Protein AF-K2RVB7-F1 (afdb_monomer_lite)

Secondary structure (DSSP, 8-state):
------SSS---SS---STT--------SS--HHHHHHHHH-SSHHHHHHHS-S--

pLDDT: mean 76.76, std 16.79, range [42.72, 96.25]

Foldseek 3Di:
DDQDQDPVDGDDSDDPPDDPDDDDPDDDPDDDVQQVVLVVPDPDPVSSVVRHDPDD

Structure (mmCIF, N/CA/C/O backbone):
data_AF-K2RVB7-F1
#
_entry.id   AF-K2RVB7-F1
#
loop_
_atom_site.group_PDB
_atom_site.id
_atom_site.type_symbol
_atom_site.label_atom_id
_atom_site.label_alt_id
_atom_site.label_comp_id
_atom_site.label_asym_id
_atom_site.label_entity_id
_atom_site.label_seq_id
_atom_site.pdbx_PDB_ins_code
_atom_site.Cartn_x
_atom_site.Cartn_y
_atom_site.Cartn_z
_atom_site.occupancy
_atom_site.B_iso_or_equiv
_atom_site.auth_seq_id
_atom_site.auth_comp_id
_atom_site.auth_asym_id
_atom_site.auth_atom_id
_atom_site.pdbx_PDB_model_num
ATOM 1 N N . MET A 1 1 ? -8.496 18.127 -16.214 1.00 42.72 1 MET A N 1
ATOM 2 C CA . MET A 1 1 ? -7.736 16.991 -15.642 1.00 42.72 1 MET A CA 1
ATOM 3 C C . MET A 1 1 ? -8.453 15.762 -16.153 1.00 42.72 1 MET A C 1
ATOM 5 O O . MET A 1 1 ? -9.437 15.345 -15.562 1.00 42.72 1 MET A O 1
ATOM 9 N N . ASP A 1 2 ? -8.033 15.278 -17.316 1.00 48.34 2 ASP A N 1
ATOM 10 C CA . ASP A 1 2 ? -8.753 14.264 -18.085 1.00 48.34 2 ASP A CA 1
ATOM 11 C C . ASP A 1 2 ? -7.888 13.010 -18.169 1.00 48.34 2 ASP A C 1
ATOM 13 O O . ASP A 1 2 ? -7.268 12.722 -19.190 1.00 48.34 2 ASP A O 1
ATOM 17 N N . ALA A 1 3 ? -7.802 12.276 -17.058 1.00 53.34 3 ALA A N 1
ATOM 18 C CA . ALA A 1 3 ? -7.244 10.931 -17.071 1.00 53.34 3 ALA A CA 1
ATOM 19 C C . ALA A 1 3 ? -8.292 9.993 -17.692 1.00 53.34 3 ALA A C 1
ATOM 21 O O . ALA A 1 3 ? -9.128 9.418 -16.997 1.00 53.34 3 ALA A O 1
ATOM 22 N N . GLN A 1 4 ? -8.304 9.901 -19.022 1.00 57.16 4 GLN A N 1
ATOM 23 C CA . GLN A 1 4 ? -9.130 8.929 -19.733 1.00 57.16 4 GLN A CA 1
ATOM 24 C C . GLN A 1 4 ? -8.396 7.586 -19.758 1.00 57.16 4 GLN A C 1
ATOM 26 O O . GLN A 1 4 ? -7.433 7.404 -20.504 1.00 57.16 4 GLN A O 1
ATOM 31 N N . PHE A 1 5 ? -8.837 6.646 -18.923 1.00 56.97 5 PHE A N 1
ATOM 32 C CA . PHE A 1 5 ? -8.362 5.265 -18.968 1.00 56.97 5 PHE A CA 1
ATOM 33 C C . PHE A 1 5 ? -8.788 4.632 -20.301 1.00 56.97 5 PHE A C 1
ATOM 35 O O . PHE A 1 5 ? -9.974 4.594 -20.629 1.00 56.97 5 PHE A O 1
ATOM 42 N N . SER A 1 6 ? -7.827 4.158 -21.096 1.00 56.16 6 SER A N 1
ATOM 43 C CA . SER A 1 6 ? -8.119 3.418 -22.326 1.00 56.16 6 SER A CA 1
ATOM 44 C C . SER A 1 6 ? -8.456 1.972 -21.969 1.00 56.16 6 SER A C 1
ATOM 46 O O . SER A 1 6 ? -7.632 1.271 -21.394 1.00 56.16 6 SER A O 1
ATOM 48 N N . MET A 1 7 ? -9.666 1.526 -22.315 1.00 60.56 7 MET A N 1
ATOM 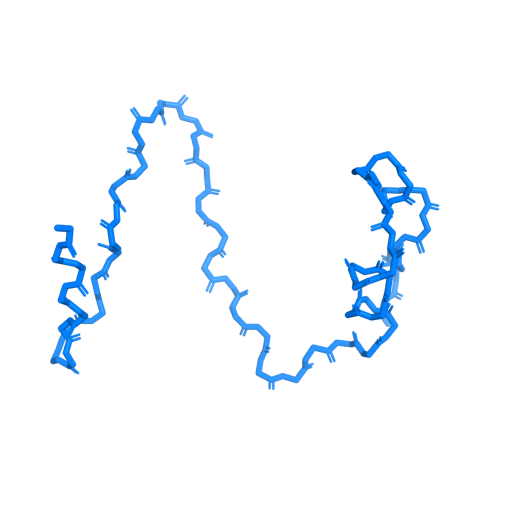49 C CA . MET A 1 7 ? -10.127 0.155 -22.045 1.00 60.56 7 MET A CA 1
ATOM 50 C C . MET A 1 7 ? -9.501 -0.885 -22.991 1.00 60.56 7 MET A C 1
ATOM 52 O O . MET A 1 7 ? -9.511 -2.073 -22.686 1.00 60.56 7 MET A O 1
ATOM 56 N N . ASP A 1 8 ? -8.934 -0.443 -24.119 1.00 62.91 8 ASP A N 1
ATOM 57 C CA . ASP A 1 8 ? -8.400 -1.320 -25.172 1.00 62.91 8 ASP A CA 1
ATOM 58 C C . ASP A 1 8 ? -6.889 -1.567 -25.051 1.00 62.91 8 ASP A C 1
ATOM 60 O O . ASP A 1 8 ? -6.357 -2.531 -25.605 1.00 62.91 8 ASP A O 1
ATOM 64 N N . LYS A 1 9 ? -6.171 -0.676 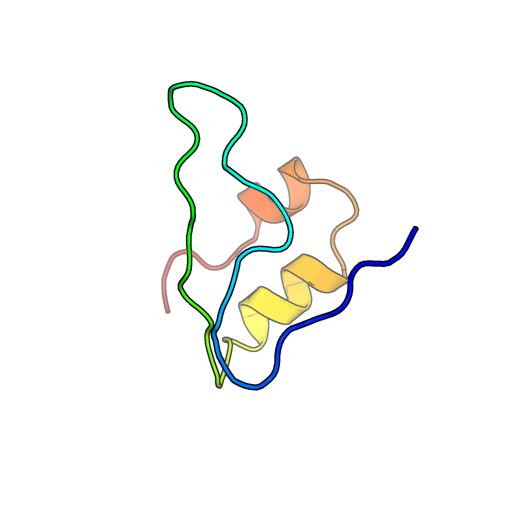-24.355 1.00 56.31 9 LYS A N 1
ATOM 65 C CA . LYS A 1 9 ? -4.737 -0.795 -24.074 1.00 56.31 9 LYS A CA 1
ATOM 66 C C . LYS A 1 9 ? -4.460 -0.292 -22.672 1.00 56.31 9 LYS A C 1
ATOM 68 O O . LYS A 1 9 ? -4.637 0.894 -22.404 1.00 56.31 9 LYS A O 1
ATOM 73 N N . GLU A 1 10 ? -3.942 -1.175 -21.827 1.00 57.62 10 GLU A N 1
ATOM 74 C CA . GLU A 1 10 ? -3.374 -0.782 -20.545 1.00 57.62 10 GLU A CA 1
ATOM 75 C C . GLU A 1 10 ? -2.238 0.217 -20.812 1.00 57.62 10 GLU A C 1
ATOM 77 O O . GLU A 1 10 ? -1.233 -0.091 -21.456 1.00 57.62 10 GLU A O 1
ATOM 82 N N . LYS A 1 11 ? -2.461 1.470 -20.420 1.00 57.31 11 LYS A N 1
ATOM 83 C CA . LYS A 1 11 ? -1.492 2.558 -20.519 1.00 57.31 11 LYS A CA 1
ATOM 84 C C . LYS A 1 11 ? -1.412 3.216 -19.157 1.00 57.31 11 LYS A C 1
ATOM 86 O O . LYS A 1 11 ? -2.444 3.511 -18.555 1.00 57.31 11 LYS A O 1
ATOM 91 N N . LEU A 1 12 ? -0.189 3.453 -18.695 1.00 55.81 12 LEU A N 1
ATOM 92 C CA . LEU A 1 12 ? 0.048 4.198 -17.469 1.00 55.81 12 LEU A CA 1
ATOM 93 C C . LEU A 1 12 ? -0.522 5.613 -17.616 1.00 55.81 12 LEU A C 1
ATOM 95 O O . 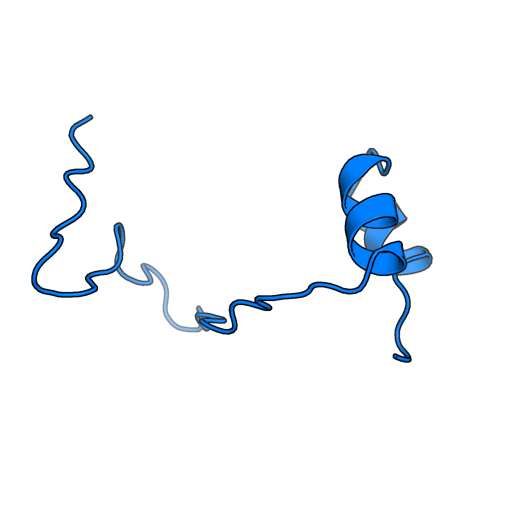LEU A 1 12 ? -0.404 6.236 -18.674 1.00 55.81 12 LEU A O 1
ATOM 99 N N . ALA A 1 13 ? -1.139 6.121 -16.549 1.00 59.31 13 ALA A N 1
ATOM 100 C CA . ALA A 1 13 ? -1.622 7.499 -16.513 1.00 59.31 13 ALA A CA 1
ATOM 101 C C . ALA A 1 13 ? -0.462 8.518 -16.557 1.00 59.31 13 ALA A C 1
ATOM 103 O O . ALA A 1 13 ? -0.675 9.664 -16.946 1.00 59.31 13 ALA A O 1
ATOM 104 N N . PHE A 1 14 ? 0.757 8.086 -16.207 1.00 57.19 14 PHE A N 1
ATOM 105 C CA . PHE A 1 14 ? 1.985 8.880 -16.194 1.00 57.19 14 PHE A CA 1
ATOM 106 C C . PHE A 1 14 ? 3.179 8.004 -16.601 1.00 57.19 14 PHE A C 1
ATOM 108 O O . PHE A 1 14 ? 3.173 6.803 -16.354 1.00 57.19 14 PHE A O 1
ATOM 115 N N . TYR A 1 15 ? 4.192 8.592 -17.236 1.00 58.75 15 TYR A N 1
ATOM 116 C CA . TYR A 1 15 ? 5.482 7.929 -17.449 1.00 58.75 15 TYR A CA 1
ATOM 117 C C . TYR A 1 15 ? 6.341 8.115 -16.191 1.00 58.75 15 TYR A C 1
ATOM 119 O O . TYR A 1 15 ? 6.210 9.160 -15.558 1.00 58.75 15 TYR A O 1
ATOM 127 N N . ALA A 1 16 ? 7.205 7.154 -15.846 1.00 58.47 16 ALA A N 1
ATOM 128 C CA . ALA A 1 16 ? 8.255 7.373 -14.847 1.00 58.47 16 ALA A CA 1
ATOM 129 C C . ALA A 1 16 ? 9.084 8.598 -15.274 1.00 58.47 16 ALA A C 1
ATOM 131 O O . ALA A 1 16 ? 9.592 8.644 -16.402 1.00 58.47 16 ALA A O 1
ATOM 132 N N . LEU A 1 17 ? 9.101 9.633 -14.435 1.00 60.94 17 LEU A N 1
ATOM 133 C CA . LEU A 1 17 ? 9.598 10.968 -14.785 1.00 60.94 17 LEU A CA 1
ATOM 134 C C . LEU A 1 17 ? 11.081 11.136 -14.436 1.00 60.94 17 LEU A C 1
ATOM 136 O O . LEU A 1 17 ? 11.714 12.050 -14.966 1.00 60.94 17 LEU A O 1
ATOM 140 N N . GLU A 1 18 ? 11.644 10.251 -13.606 1.00 62.84 18 GLU A N 1
ATOM 141 C CA . GLU A 1 18 ? 13.034 10.335 -13.154 1.00 62.84 18 GLU A CA 1
ATOM 142 C C . GLU A 1 18 ? 13.835 9.039 -13.363 1.00 62.84 18 GLU A C 1
ATOM 144 O O . GLU A 1 18 ? 13.332 7.915 -13.291 1.00 62.84 18 GLU A O 1
ATOM 149 N N . GLU A 1 19 ? 15.131 9.207 -13.633 1.00 70.56 19 GLU A N 1
ATOM 150 C CA . GLU A 1 19 ? 16.081 8.114 -13.827 1.00 70.56 19 GLU A CA 1
ATOM 151 C C . GLU A 1 19 ? 16.279 7.359 -12.499 1.00 70.56 19 GLU A C 1
ATOM 153 O O . GLU A 1 19 ? 16.856 7.885 -11.550 1.00 70.56 19 GLU A O 1
ATOM 158 N N . GLY A 1 20 ? 15.776 6.122 -12.423 1.00 68.31 20 GLY A N 1
ATOM 159 C CA . GLY A 1 20 ? 15.837 5.283 -11.218 1.00 68.31 20 GLY A CA 1
ATOM 160 C C . GLY A 1 20 ? 14.487 5.007 -10.551 1.00 68.31 20 GLY A C 1
ATOM 161 O O . GLY A 1 20 ? 14.439 4.198 -9.622 1.00 68.31 20 GLY A O 1
ATOM 162 N N . GLU A 1 21 ? 13.391 5.601 -11.032 1.00 65.50 21 GLU A N 1
ATOM 163 C CA . GLU A 1 21 ? 12.044 5.179 -10.638 1.00 65.50 21 GLU A CA 1
ATOM 164 C C . GLU A 1 21 ? 11.751 3.770 -11.179 1.00 65.50 21 GLU A C 1
ATOM 166 O O . GLU A 1 21 ? 11.852 3.500 -12.377 1.00 65.50 21 GLU A O 1
ATOM 171 N N . VAL A 1 22 ? 11.402 2.851 -10.275 1.00 66.00 22 VAL A N 1
ATOM 172 C CA . VAL A 1 22 ? 11.012 1.478 -10.612 1.00 66.00 22 VAL A CA 1
ATOM 173 C C . VAL A 1 22 ? 9.528 1.318 -10.328 1.00 66.00 22 VAL A C 1
ATOM 175 O O . VAL A 1 22 ? 9.102 1.344 -9.173 1.00 66.00 22 VAL A O 1
ATOM 178 N N . ASP A 1 23 ? 8.750 1.112 -11.386 1.00 64.12 23 ASP A N 1
ATOM 179 C CA . ASP A 1 23 ? 7.329 0.814 -11.265 1.00 64.12 23 ASP A CA 1
ATOM 180 C C . ASP A 1 23 ? 7.109 -0.605 -10.730 1.00 64.12 23 ASP A C 1
ATOM 182 O O . ASP A 1 23 ? 7.546 -1.603 -11.311 1.00 64.12 23 ASP A O 1
ATOM 186 N N . TYR A 1 24 ? 6.350 -0.708 -9.641 1.00 69.56 24 TYR A N 1
ATOM 187 C CA . TYR A 1 24 ? 5.884 -1.985 -9.108 1.00 69.56 24 TYR A CA 1
ATOM 188 C C . TYR A 1 24 ? 4.474 -2.275 -9.628 1.00 69.56 24 TYR A C 1
ATOM 190 O O . TYR A 1 24 ? 3.480 -2.018 -8.956 1.00 69.56 24 TYR A O 1
ATOM 198 N N . SER A 1 25 ? 4.380 -2.865 -10.821 1.00 66.88 25 SER A N 1
ATOM 199 C CA . SER A 1 25 ? 3.101 -3.223 -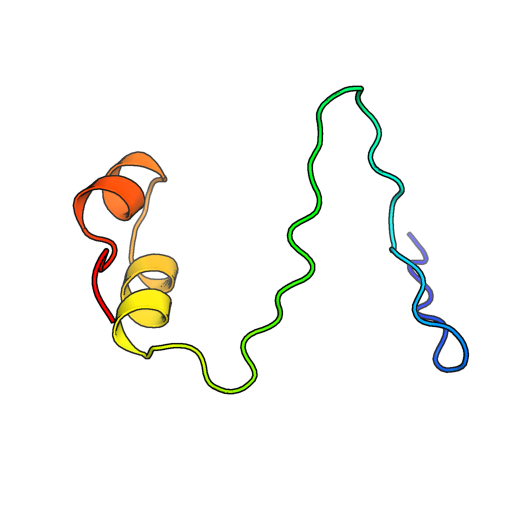11.465 1.00 66.88 25 SER A CA 1
ATOM 200 C C . SER A 1 25 ? 2.338 -4.373 -10.791 1.00 66.88 25 SER A C 1
ATOM 202 O O . SER A 1 25 ? 1.299 -4.812 -11.285 1.00 66.88 25 SER A O 1
ATOM 204 N N . HIS A 1 26 ? 2.842 -4.904 -9.675 1.00 73.81 26 HIS A N 1
ATOM 205 C CA . HIS A 1 26 ? 2.255 -6.064 -9.017 1.00 73.81 26 HIS A CA 1
ATOM 206 C C . HIS A 1 26 ? 0.961 -5.687 -8.297 1.00 73.81 26 HIS A C 1
ATOM 208 O O . HIS A 1 26 ? 0.961 -5.156 -7.188 1.00 73.81 26 HIS A O 1
ATOM 214 N N . ILE A 1 27 ? -0.158 -6.029 -8.929 1.00 77.81 27 ILE A N 1
ATOM 215 C CA . ILE A 1 27 ? -1.489 -5.900 -8.347 1.00 77.81 27 ILE A CA 1
ATOM 216 C C . ILE A 1 27 ? -1.857 -7.223 -7.671 1.00 77.81 27 ILE A C 1
ATOM 218 O O . ILE A 1 27 ? -2.029 -8.255 -8.322 1.00 77.81 27 ILE A O 1
ATOM 222 N N . PHE A 1 28 ? -2.025 -7.201 -6.349 1.00 82.81 28 PHE A N 1
ATOM 223 C CA . PHE A 1 28 ? -2.513 -8.356 -5.598 1.00 82.81 28 PHE A CA 1
ATOM 224 C C . PHE A 1 28 ? -4.043 -8.412 -5.659 1.00 82.81 28 PHE A C 1
ATOM 226 O O . PHE A 1 28 ? -4.724 -7.632 -5.001 1.00 82.81 28 PHE A O 1
ATOM 233 N N . SER A 1 29 ? -4.599 -9.367 -6.412 1.00 86.38 29 SER A N 1
ATOM 234 C CA . SER A 1 29 ? -6.059 -9.559 -6.528 1.00 86.38 29 SER A CA 1
ATOM 235 C C . SER A 1 29 ? -6.732 -9.968 -5.210 1.00 86.38 29 SER A C 1
ATOM 237 O O . SER A 1 29 ? -7.929 -9.752 -5.021 1.00 86.38 29 SER A O 1
ATOM 239 N N . LYS A 1 30 ? -5.963 -10.554 -4.285 1.00 90.94 30 LYS A N 1
ATOM 240 C CA . LYS A 1 30 ? -6.370 -10.884 -2.914 1.00 90.94 30 LYS A CA 1
ATOM 241 C C . LYS A 1 30 ? -5.257 -10.458 -1.950 1.00 90.94 30 LYS A C 1
ATOM 243 O O . LYS A 1 30 ? -4.439 -11.300 -1.582 1.00 90.94 30 LYS A O 1
ATOM 248 N N . PRO A 1 31 ? -5.177 -9.169 -1.582 1.00 89.19 31 PRO A N 1
ATOM 249 C CA . PRO A 1 31 ? -4.125 -8.689 -0.697 1.00 89.19 31 PRO A CA 1
ATOM 250 C C . PRO A 1 31 ? -4.297 -9.273 0.712 1.00 89.19 31 PRO A C 1
ATOM 252 O O . PRO A 1 31 ? -5.422 -9.518 1.162 1.00 89.19 31 PRO A O 1
ATOM 255 N N . ASP A 1 32 ? -3.186 -9.491 1.419 1.00 91.38 32 ASP A N 1
ATOM 256 C CA . ASP A 1 32 ? -3.236 -9.939 2.811 1.00 91.38 32 ASP A CA 1
ATOM 257 C C . ASP A 1 32 ? -3.939 -8.876 3.664 1.00 91.38 32 ASP A C 1
ATOM 259 O O . ASP A 1 32 ? -3.542 -7.708 3.707 1.00 91.38 32 ASP A O 1
ATOM 263 N N . LYS A 1 33 ? -5.000 -9.285 4.364 1.00 94.12 33 LYS A N 1
ATOM 264 C CA . LYS A 1 33 ? -5.820 -8.382 5.178 1.00 94.12 33 LYS A CA 1
ATOM 265 C C . LYS A 1 33 ? -5.012 -7.677 6.266 1.00 94.12 33 LYS A C 1
ATOM 267 O O . LYS A 1 33 ? -5.357 -6.555 6.623 1.00 94.12 33 LYS A O 1
ATOM 272 N N . ARG A 1 34 ? -3.954 -8.306 6.786 1.00 94.38 34 ARG A N 1
ATOM 273 C CA . ARG A 1 34 ? -3.060 -7.720 7.795 1.00 94.38 34 ARG A CA 1
ATOM 274 C C . ARG A 1 34 ? -2.311 -6.524 7.215 1.00 94.38 34 ARG A C 1
ATOM 276 O O . ARG A 1 34 ? -2.263 -5.476 7.851 1.00 94.38 34 ARG A O 1
ATOM 283 N N . VAL A 1 35 ? -1.800 -6.665 5.991 1.00 93.44 35 VAL A N 1
ATOM 284 C CA . VAL A 1 35 ? -1.107 -5.589 5.266 1.00 93.44 35 VAL A CA 1
ATOM 285 C C . VAL A 1 35 ? -2.072 -4.442 4.970 1.00 93.44 35 VAL A C 1
ATOM 287 O O . VAL A 1 35 ? -1.776 -3.295 5.294 1.00 93.44 35 VAL A O 1
ATOM 290 N N . VAL A 1 36 ? -3.259 -4.749 4.430 1.00 93.94 36 VAL A N 1
ATOM 291 C CA . VAL A 1 36 ? -4.287 -3.731 4.140 1.00 93.94 36 VAL A CA 1
ATOM 292 C C . VAL A 1 36 ? -4.693 -2.972 5.404 1.00 93.94 36 VAL A C 1
ATOM 294 O O . VAL A 1 36 ? -4.803 -1.749 5.374 1.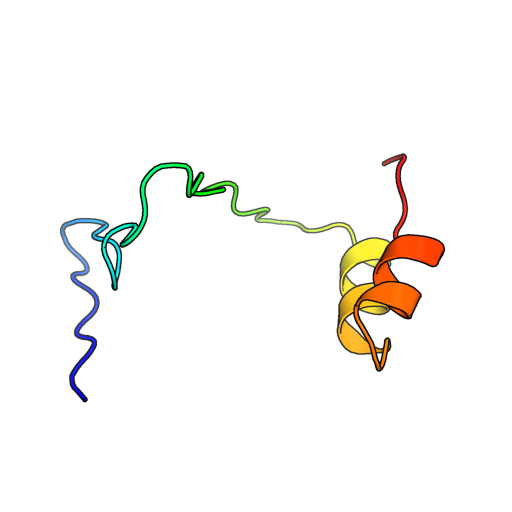00 93.94 36 VAL A O 1
ATOM 297 N N . ASN A 1 37 ? -4.883 -3.680 6.521 1.00 95.81 37 ASN A N 1
ATOM 298 C CA . ASN A 1 37 ? -5.269 -3.060 7.782 1.00 95.81 37 ASN A CA 1
ATOM 299 C C . ASN A 1 37 ? -4.217 -2.050 8.258 1.00 95.81 37 ASN A C 1
ATOM 301 O O . ASN A 1 37 ? -4.576 -0.905 8.516 1.00 95.81 37 ASN A O 1
ATOM 305 N N . VAL A 1 38 ? -2.936 -2.440 8.290 1.00 96.00 38 VAL A N 1
ATOM 306 C CA . VAL A 1 38 ? -1.825 -1.545 8.665 1.00 96.00 38 VAL A CA 1
ATOM 307 C C . VAL A 1 38 ? -1.834 -0.276 7.811 1.00 96.00 38 VAL A C 1
ATOM 309 O O . VAL A 1 38 ? -1.886 0.825 8.354 1.00 96.00 38 VAL A O 1
ATOM 312 N N . LEU A 1 39 ? -1.890 -0.423 6.484 1.00 93.62 39 LEU A N 1
ATOM 313 C CA . LEU A 1 39 ? -1.901 0.718 5.563 1.00 93.62 39 LEU A CA 1
ATOM 314 C C . LEU A 1 39 ? -3.114 1.641 5.762 1.00 93.62 39 LEU A C 1
ATOM 316 O O . LEU A 1 39 ? -3.003 2.844 5.553 1.00 93.62 39 LEU A O 1
ATOM 320 N N . SER A 1 40 ? -4.265 1.094 6.165 1.00 95.06 40 SER A N 1
ATOM 321 C CA . SER A 1 40 ? -5.494 1.873 6.364 1.00 95.06 40 SER A CA 1
ATOM 322 C C . SER A 1 40 ? -5.554 2.631 7.693 1.00 95.06 40 SER A C 1
ATOM 324 O O . SER A 1 40 ? -6.286 3.615 7.797 1.00 95.06 40 SER A O 1
ATOM 326 N N . THR A 1 41 ? -4.822 2.175 8.713 1.00 96.25 41 THR A N 1
ATOM 327 C CA . THR A 1 41 ? -4.917 2.724 10.076 1.00 96.25 41 THR A CA 1
ATOM 328 C C . THR A 1 41 ? -3.719 3.567 10.491 1.00 96.25 41 THR A C 1
ATOM 330 O O . THR A 1 41 ? -3.857 4.403 11.386 1.00 96.25 41 THR A O 1
ATOM 333 N N . SER A 1 42 ? -2.551 3.346 9.886 1.00 95.81 42 SER A N 1
ATOM 334 C CA . SER A 1 42 ? -1.335 4.090 10.218 1.00 95.81 42 SER A CA 1
ATOM 335 C C . SER A 1 42 ? -1.419 5.547 9.767 1.00 95.81 42 SER A C 1
ATOM 337 O O . SER A 1 42 ? -2.013 5.874 8.739 1.00 95.81 42 SER A O 1
ATOM 339 N N . LYS A 1 43 ? -0.803 6.441 10.543 1.00 95.44 43 LYS A N 1
ATOM 340 C CA . LYS A 1 43 ? -0.828 7.893 10.301 1.00 95.44 43 LYS A CA 1
ATOM 341 C C . LYS A 1 43 ? 0.428 8.413 9.611 1.00 95.44 43 LYS A C 1
ATOM 343 O O . LYS A 1 43 ? 0.428 9.548 9.140 1.00 95.44 43 LYS A O 1
ATOM 348 N N . SER A 1 44 ? 1.494 7.617 9.572 1.00 94.75 44 SER A N 1
ATOM 349 C CA . SER A 1 44 ? 2.754 7.973 8.921 1.00 94.75 44 SER A CA 1
ATOM 350 C C . SER A 1 44 ? 3.416 6.770 8.254 1.00 94.75 44 SER A C 1
ATOM 352 O O . SER A 1 44 ? 3.140 5.616 8.583 1.00 94.75 44 SER A O 1
ATOM 354 N N . VAL A 1 45 ? 4.328 7.060 7.325 1.00 91.25 45 VAL A N 1
ATOM 355 C CA . VAL A 1 45 ? 5.146 6.044 6.650 1.00 91.25 45 VAL A CA 1
ATOM 356 C C . VAL A 1 45 ? 6.026 5.303 7.655 1.00 91.25 45 VAL A C 1
ATOM 358 O O . VAL A 1 45 ? 6.081 4.079 7.623 1.00 91.25 45 VAL A O 1
ATOM 361 N N . ASP A 1 46 ? 6.648 6.017 8.594 1.00 95.19 46 ASP A N 1
ATOM 362 C CA . ASP A 1 46 ? 7.490 5.396 9.622 1.00 95.19 46 ASP A CA 1
ATOM 363 C C . ASP A 1 46 ? 6.706 4.389 10.471 1.00 95.19 46 ASP A C 1
ATOM 365 O O . ASP A 1 46 ? 7.213 3.320 10.806 1.00 95.19 46 ASP A O 1
ATOM 369 N N . GLU A 1 47 ? 5.450 4.697 10.805 1.00 93.38 47 GLU A N 1
ATOM 370 C CA . GLU A 1 47 ? 4.588 3.780 11.549 1.00 93.38 47 GLU A CA 1
ATOM 371 C C . GLU A 1 47 ? 4.319 2.505 10.744 1.00 93.38 47 GLU A C 1
ATOM 373 O O . GLU A 1 47 ? 4.507 1.408 11.270 1.00 93.38 47 GLU A O 1
ATOM 378 N N . VAL A 1 48 ? 3.967 2.642 9.459 1.00 94.88 48 VAL A N 1
ATOM 379 C CA . VAL A 1 48 ? 3.770 1.505 8.546 1.00 94.88 48 VAL A CA 1
ATOM 380 C C . VAL A 1 48 ? 5.020 0.634 8.494 1.00 94.88 48 VAL A C 1
ATOM 382 O O . VAL A 1 48 ? 4.929 -0.576 8.691 1.00 94.88 48 VAL A O 1
ATOM 385 N N . MET A 1 49 ? 6.189 1.234 8.267 1.00 93.69 49 MET A N 1
ATOM 386 C CA . MET A 1 49 ? 7.438 0.495 8.074 1.00 93.69 49 MET A CA 1
ATOM 387 C C . MET A 1 49 ? 7.863 -0.301 9.313 1.00 93.69 49 MET A C 1
ATOM 389 O O . MET A 1 49 ? 8.534 -1.321 9.177 1.00 93.69 49 MET A O 1
ATOM 393 N N . ASN A 1 50 ? 7.440 0.118 10.507 1.00 93.75 50 ASN A N 1
ATOM 394 C CA . ASN A 1 50 ? 7.735 -0.590 11.752 1.00 93.75 50 ASN A CA 1
ATOM 395 C C . ASN A 1 50 ? 6.793 -1.772 12.034 1.00 93.75 50 ASN A C 1
ATOM 397 O O . ASN A 1 50 ? 7.166 -2.667 12.793 1.00 93.75 50 ASN A O 1
ATOM 401 N N . ILE A 1 51 ? 5.576 -1.774 11.478 1.00 94.62 51 ILE A N 1
ATOM 402 C CA . ILE A 1 51 ? 4.525 -2.735 11.866 1.00 94.62 51 ILE A CA 1
ATOM 403 C C . ILE A 1 51 ? 3.992 -3.582 10.706 1.00 94.62 51 ILE A C 1
ATOM 405 O O . ILE A 1 51 ? 3.218 -4.515 10.937 1.00 94.62 51 ILE A O 1
ATOM 409 N N . ILE A 1 52 ? 4.367 -3.270 9.464 1.00 94.69 52 ILE A N 1
ATOM 410 C CA . ILE A 1 52 ? 3.920 -4.022 8.294 1.00 94.69 52 ILE A CA 1
ATOM 411 C C . ILE A 1 52 ? 4.455 -5.468 8.350 1.00 94.69 52 ILE A C 1
ATOM 413 O O . ILE A 1 52 ? 5.643 -5.679 8.605 1.00 94.69 52 ILE A O 1
ATOM 417 N N . PRO A 1 53 ? 3.610 -6.492 8.126 1.00 92.06 53 PRO A N 1
ATOM 418 C CA . PRO A 1 53 ? 4.064 -7.879 8.110 1.00 92.06 53 PRO A CA 1
ATOM 419 C C . PRO A 1 53 ? 5.117 -8.114 7.020 1.00 92.06 53 PRO A C 1
ATOM 421 O O . PRO A 1 53 ? 4.855 -7.886 5.841 1.00 92.06 53 PRO A O 1
ATOM 424 N N . THR A 1 54 ? 6.293 -8.610 7.405 1.00 87.31 54 THR A N 1
ATOM 425 C CA . THR A 1 54 ? 7.404 -8.908 6.480 1.00 87.31 54 THR A CA 1
ATOM 426 C C . THR A 1 54 ? 7.462 -10.375 6.054 1.00 87.31 54 THR A C 1
ATOM 428 O O . THR A 1 54 ? 8.259 -10.744 5.197 1.00 87.31 54 THR A O 1
ATOM 431 N N . THR A 1 55 ? 6.626 -11.229 6.647 1.00 79.69 55 THR A N 1
ATOM 432 C CA . THR A 1 55 ? 6.477 -12.646 6.290 1.00 79.69 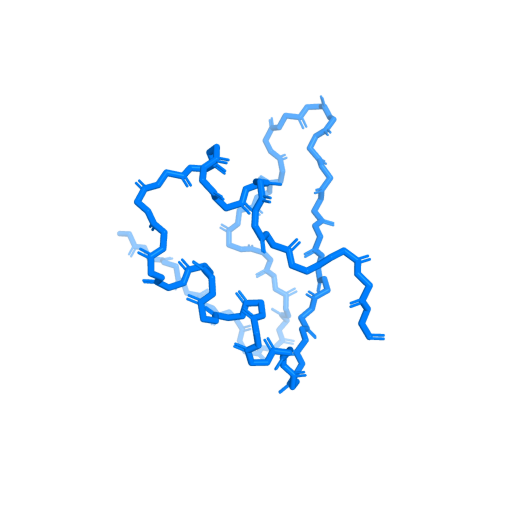55 THR A CA 1
ATOM 433 C C . THR A 1 55 ? 4.996 -12.940 6.086 1.00 79.69 55 THR A C 1
ATOM 435 O O . THR A 1 55 ? 4.179 -12.595 6.945 1.00 79.69 55 THR A O 1
ATOM 438 N N . LEU A 1 56 ? 4.661 -13.531 4.936 1.00 63.50 56 LEU A N 1
ATOM 439 C CA . LEU A 1 56 ? 3.289 -13.855 4.539 1.00 63.50 56 LEU A CA 1
ATOM 440 C C . LEU A 1 56 ? 2.890 -15.252 5.008 1.00 63.50 56 LEU A C 1
ATOM 442 O O . LEU A 1 56 ? 3.647 -16.204 4.717 1.00 63.50 56 LEU A O 1
#

Radius of gyration: 15.46 Å; chains: 1; bounding box: 26×31×37 Å

Sequence (56 aa):
MDAQFSMDKEKLAFYALEEGEVDYSHIFSKPDKRVVNVLSTSKSVDEVMNIIPTTL

Organism: Methanobacterium formicicum (strain DSM 3637 / PP1) (NCBI:txid1204725)